Protein AF-A0A918YX50-F1 (afdb_monomer)

InterPro domains:
  IPR045590 Protein of unknown function DUF6463 [PF20064] (5-116)

Secondary structure (DSSP, 8-state):
-----TTHHHHHHHHHHHHHHHHHHHHHHHHHHHHHT-TTTT-S-HHHHHHHHHHHHHHHHHHHHHHHHHHHHHHTPPPPHHHHHHHHHHHHHHHHH-SSSGGGGGHHHHHHHHSPP--SHHHHTTS--

pLDDT: mean 83.61, std 14.03, range [41.97, 96.0]

Solvent-accessible surface area (backbone atoms only — not comparable to full-atom values): 7142 Å² total; per-residue (Å²): 130,86,84,78,63,80,44,49,17,55,46,34,31,51,53,14,53,52,48,31,50,50,38,49,69,77,30,43,67,58,53,50,50,42,56,76,60,31,59,91,76,60,50,78,60,62,72,69,40,46,50,45,50,48,43,46,52,52,19,52,50,36,30,53,51,10,51,52,43,36,51,40,46,70,71,69,51,82,80,59,49,66,57,14,51,50,41,38,51,51,22,52,51,38,34,74,78,39,68,91,54,74,36,69,73,38,42,64,49,13,54,60,45,62,50,74,78,85,66,70,68,72,54,67,74,65,73,78,116

Radius of gyration: 19.51 Å; Cα contacts (8 Å, |Δi|>4): 115; chains: 1; bounding box: 48×32×58 Å

Structure (mmCIF, N/CA/C/O backbone):
data_AF-A0A918YX50-F1
#
_entry.id   AF-A0A918YX50-F1
#
loop_
_atom_site.group_PDB
_atom_site.id
_atom_site.type_symbol
_atom_site.label_atom_id
_atom_site.label_alt_id
_atom_site.label_comp_id
_atom_site.label_asym_id
_atom_site.label_entity_id
_atom_site.label_seq_id
_atom_site.pdbx_PDB_ins_code
_atom_site.Cartn_x
_atom_site.Cartn_y
_atom_site.Cartn_z
_atom_site.occupancy
_atom_site.B_iso_or_equiv
_atom_site.auth_seq_id
_atom_site.auth_comp_id
_atom_site.auth_asym_id
_atom_site.auth_atom_id
_atom_site.pdbx_PDB_model_num
ATOM 1 N N . MET A 1 1 ? -27.567 0.622 15.582 1.00 41.97 1 MET A N 1
ATOM 2 C CA . MET A 1 1 ? -26.240 -0.034 15.652 1.00 41.97 1 MET A CA 1
ATOM 3 C C . MET A 1 1 ? -25.222 0.948 15.105 1.00 41.97 1 MET A C 1
ATOM 5 O O . MET A 1 1 ? -25.527 1.622 14.136 1.00 41.97 1 MET A O 1
ATOM 9 N N . ARG A 1 2 ? -24.092 1.164 15.780 1.00 43.16 2 ARG A N 1
ATOM 10 C CA . ARG A 1 2 ? -23.114 2.175 15.355 1.00 43.16 2 ARG A CA 1
ATOM 11 C C . ARG A 1 2 ? -22.426 1.643 14.096 1.00 43.16 2 ARG A C 1
ATOM 13 O O . ARG A 1 2 ? -21.629 0.718 14.215 1.00 43.16 2 ARG A O 1
ATOM 20 N N . ASP A 1 3 ? -22.737 2.206 12.931 1.00 46.41 3 ASP A N 1
ATOM 21 C CA . ASP A 1 3 ? -22.029 1.978 11.664 1.00 46.41 3 ASP A CA 1
ATOM 22 C C . ASP A 1 3 ? -20.594 2.513 11.757 1.00 46.41 3 ASP A C 1
ATOM 24 O O . ASP A 1 3 ? -20.199 3.480 11.102 1.00 46.41 3 ASP A O 1
ATOM 28 N N . MET A 1 4 ? -19.781 1.924 12.632 1.00 52.31 4 MET A N 1
ATOM 29 C CA . MET A 1 4 ? -18.369 2.250 12.715 1.00 52.31 4 MET A CA 1
ATOM 30 C C . MET A 1 4 ? -17.656 1.609 11.530 1.00 52.31 4 MET A C 1
ATOM 32 O O . MET A 1 4 ? -17.060 0.546 11.620 1.00 52.31 4 MET A O 1
ATOM 36 N N . LYS A 1 5 ? -17.727 2.334 10.415 1.00 61.88 5 LYS A N 1
ATOM 37 C CA . LYS A 1 5 ? -16.629 2.528 9.476 1.00 61.88 5 LYS A CA 1
ATOM 38 C C . LYS A 1 5 ? -16.056 1.254 8.854 1.00 61.88 5 LYS A C 1
ATOM 40 O O . LYS A 1 5 ? -14.856 1.061 8.899 1.00 61.88 5 LYS A O 1
ATOM 45 N N . ARG A 1 6 ? -16.881 0.461 8.161 1.00 73.38 6 ARG A N 1
ATOM 46 C CA . ARG A 1 6 ? -16.418 -0.540 7.170 1.00 73.38 6 ARG A CA 1
ATOM 47 C C . ARG A 1 6 ? -15.928 0.139 5.884 1.00 73.38 6 ARG A C 1
ATOM 49 O O . ARG A 1 6 ? -16.402 -0.170 4.789 1.00 73.38 6 ARG A O 1
ATOM 56 N N . TRP A 1 7 ? -15.100 1.166 6.018 1.00 88.50 7 TRP A N 1
ATOM 57 C CA . TRP A 1 7 ? -14.654 1.978 4.886 1.00 88.50 7 TRP A CA 1
ATOM 58 C C . TRP A 1 7 ? -13.141 2.032 4.781 1.00 88.50 7 TRP A C 1
ATOM 60 O O . TRP A 1 7 ? -12.663 2.227 3.672 1.00 88.50 7 TRP A O 1
ATOM 70 N N . ILE A 1 8 ? -12.388 1.819 5.867 1.00 89.81 8 ILE A N 1
ATOM 71 C CA . ILE A 1 8 ? -10.924 1.917 5.837 1.00 89.81 8 ILE A CA 1
ATOM 72 C C . ILE A 1 8 ? -10.382 0.772 4.985 1.00 89.81 8 ILE A C 1
ATOM 74 O O . ILE A 1 8 ? -9.608 1.009 4.060 1.00 89.81 8 ILE A O 1
ATOM 78 N N . GLY A 1 9 ? -10.862 -0.452 5.218 1.00 90.50 9 GLY A N 1
ATOM 79 C CA . GLY A 1 9 ? -10.469 -1.603 4.408 1.00 90.50 9 GLY A CA 1
ATOM 80 C C . GLY A 1 9 ? -10.930 -1.477 2.953 1.00 90.50 9 GLY A C 1
ATOM 81 O O . GLY A 1 9 ? -10.131 -1.658 2.038 1.00 90.50 9 GLY A O 1
ATOM 82 N N . ARG A 1 10 ? -12.186 -1.063 2.716 1.00 93.44 10 ARG A N 1
ATOM 83 C CA . ARG A 1 10 ? -12.715 -0.860 1.349 1.00 93.44 10 ARG A CA 1
ATOM 84 C C . ARG A 1 10 ? -11.957 0.230 0.589 1.00 93.44 10 ARG A C 1
ATOM 86 O O . ARG A 1 10 ? -11.720 0.075 -0.603 1.00 93.44 10 ARG A O 1
ATOM 93 N N . TRP A 1 11 ? -11.563 1.301 1.274 1.00 94.44 11 TRP A N 1
ATOM 94 C CA . TRP A 1 11 ? -10.749 2.377 0.715 1.00 94.44 11 TRP A CA 1
ATOM 95 C C . TRP A 1 11 ? -9.362 1.876 0.326 1.00 94.44 11 TRP A C 1
ATOM 97 O O . TRP A 1 11 ? -8.936 2.097 -0.801 1.00 94.44 11 TRP A O 1
ATOM 107 N N . LEU A 1 12 ? -8.683 1.150 1.219 1.00 93.56 12 LEU A N 1
ATOM 108 C CA . LEU A 1 12 ? -7.372 0.565 0.926 1.00 93.56 12 LEU A CA 1
ATOM 109 C C . LEU A 1 12 ? -7.434 -0.401 -0.263 1.00 93.56 12 LEU A C 1
ATOM 111 O O . LEU A 1 12 ? -6.575 -0.336 -1.137 1.00 93.56 12 LEU A O 1
ATOM 115 N N . VAL A 1 13 ? -8.477 -1.233 -0.347 1.00 96.00 13 VAL A N 1
ATOM 116 C CA . VAL A 1 13 ? -8.708 -2.109 -1.507 1.00 96.00 13 VAL A CA 1
ATOM 117 C C . VAL A 1 13 ? -8.913 -1.292 -2.784 1.00 96.00 13 VAL A C 1
ATOM 119 O O . VAL A 1 13 ? -8.287 -1.592 -3.796 1.00 96.00 13 VAL A O 1
ATOM 122 N N . ALA A 1 14 ? -9.744 -0.247 -2.754 1.00 95.44 14 ALA A N 1
ATOM 123 C CA . ALA A 1 14 ? -9.984 0.600 -3.923 1.00 95.44 14 ALA A CA 1
ATOM 124 C C . ALA A 1 14 ? -8.700 1.298 -4.404 1.00 95.44 14 ALA A C 1
ATOM 126 O O . ALA A 1 14 ? -8.403 1.286 -5.598 1.00 95.44 14 ALA A O 1
ATOM 127 N N . VAL A 1 15 ? -7.911 1.847 -3.475 1.00 94.12 15 VAL A N 1
ATOM 128 C CA . VAL A 1 15 ? -6.606 2.457 -3.768 1.00 94.12 15 VAL A CA 1
ATOM 129 C C . VAL A 1 15 ? -5.648 1.428 -4.360 1.00 94.12 15 VAL A C 1
ATOM 131 O O . VAL A 1 15 ? -4.987 1.731 -5.347 1.00 94.12 15 VAL A O 1
ATOM 134 N N . ALA A 1 16 ? -5.594 0.214 -3.807 1.00 94.31 16 ALA A N 1
ATOM 135 C CA . ALA A 1 16 ? -4.732 -0.848 -4.312 1.00 94.31 16 ALA A CA 1
ATOM 136 C C . ALA A 1 16 ? -5.110 -1.265 -5.740 1.00 94.31 16 ALA A C 1
ATOM 138 O O . ALA A 1 16 ? -4.246 -1.312 -6.610 1.00 94.31 16 ALA A O 1
ATOM 139 N N . VAL A 1 17 ? -6.401 -1.485 -6.007 1.00 95.44 17 VAL A N 1
ATOM 140 C CA . VAL A 1 17 ? -6.899 -1.834 -7.348 1.00 95.44 17 VAL A CA 1
ATOM 141 C C . VAL A 1 17 ? -6.585 -0.727 -8.352 1.00 95.44 17 VAL A C 1
ATOM 143 O O . VAL A 1 17 ? -6.080 -1.014 -9.435 1.00 95.44 17 VAL A O 1
ATOM 146 N N . LEU A 1 18 ? -6.833 0.536 -7.993 1.00 94.12 18 LEU A N 1
ATOM 147 C CA . LEU A 1 18 ? -6.537 1.672 -8.863 1.00 94.12 18 LEU A CA 1
ATOM 148 C C . LEU A 1 18 ? -5.029 1.818 -9.108 1.00 94.12 18 LEU A C 1
ATOM 150 O O . LEU A 1 18 ? -4.613 1.988 -10.250 1.00 94.12 18 LEU A O 1
ATOM 154 N N . HIS A 1 19 ? -4.204 1.697 -8.067 1.00 91.81 19 HIS A N 1
ATOM 155 C CA . HIS A 1 19 ? -2.747 1.771 -8.177 1.00 91.81 19 HIS A CA 1
ATOM 156 C C . HIS A 1 19 ? -2.186 0.661 -9.073 1.00 91.81 19 HIS A C 1
ATOM 158 O O . HIS A 1 19 ? -1.399 0.940 -9.976 1.00 91.81 19 HIS A O 1
ATOM 164 N N . THR A 1 20 ? -2.629 -0.584 -8.876 1.00 92.94 20 THR A N 1
ATOM 165 C CA . THR A 1 20 ? -2.242 -1.713 -9.729 1.00 92.94 20 THR A CA 1
ATOM 166 C C . THR A 1 20 ? -2.747 -1.529 -11.158 1.00 92.94 20 THR A C 1
ATOM 168 O O . THR A 1 20 ? -2.000 -1.785 -12.096 1.00 92.94 20 THR A O 1
ATOM 171 N N . GLY A 1 21 ? -3.969 -1.030 -11.356 1.00 93.75 21 GLY A N 1
ATOM 172 C CA . GLY A 1 21 ? -4.493 -0.717 -12.689 1.00 93.75 21 GLY A CA 1
ATOM 173 C C . GLY A 1 21 ? -3.639 0.319 -13.426 1.00 93.75 21 GLY A C 1
ATOM 174 O O . GLY A 1 21 ? -3.272 0.108 -14.581 1.00 93.75 21 GLY A O 1
ATOM 175 N N . VAL A 1 22 ? -3.246 1.397 -12.739 1.00 91.19 22 VAL A N 1
ATOM 176 C CA . VAL A 1 22 ? -2.319 2.410 -13.273 1.00 91.19 22 VAL A CA 1
ATOM 177 C C . VAL A 1 22 ? -0.954 1.795 -13.587 1.00 91.19 22 VAL A C 1
ATOM 179 O O . VAL A 1 22 ? -0.398 2.070 -14.647 1.00 91.19 22 VAL A O 1
ATOM 182 N N . ALA A 1 23 ? -0.432 0.923 -12.720 1.00 91.25 23 ALA A N 1
ATOM 183 C CA . ALA A 1 23 ? 0.825 0.224 -12.966 1.00 91.25 23 ALA A CA 1
ATOM 184 C C . ALA A 1 23 ? 0.769 -0.614 -14.252 1.00 91.25 23 ALA A C 1
ATOM 186 O O . ALA A 1 23 ? 1.661 -0.512 -15.091 1.00 91.25 23 ALA A O 1
ATOM 187 N N . LEU A 1 24 ? -0.302 -1.389 -14.447 1.00 92.75 24 LEU A N 1
ATOM 188 C CA . LEU A 1 24 ? -0.506 -2.200 -15.651 1.00 92.75 24 LEU A CA 1
ATOM 189 C C . LEU A 1 24 ? -0.632 -1.345 -16.918 1.00 92.75 24 LEU A C 1
ATOM 191 O O . LEU A 1 24 ? -0.112 -1.735 -17.962 1.00 92.75 24 LEU A O 1
ATOM 195 N N . ALA A 1 25 ? -1.275 -0.179 -16.832 1.00 94.00 25 ALA A N 1
ATOM 196 C CA . ALA A 1 25 ? -1.399 0.739 -17.961 1.00 94.00 25 ALA A CA 1
ATOM 197 C C . ALA A 1 25 ? -0.058 1.402 -18.330 1.00 94.00 25 ALA A C 1
ATOM 199 O O . ALA A 1 25 ? 0.284 1.472 -19.508 1.00 94.00 25 ALA A O 1
ATOM 200 N N . LEU A 1 26 ? 0.715 1.858 -17.337 1.00 91.38 26 LEU A N 1
ATOM 201 C CA . LEU A 1 26 ? 1.981 2.570 -17.558 1.00 91.38 26 LEU A CA 1
ATOM 202 C C . LEU A 1 26 ? 3.145 1.635 -17.903 1.00 91.38 26 LEU A C 1
ATOM 204 O O . LEU A 1 26 ? 3.967 1.956 -18.758 1.00 91.38 26 LEU A O 1
ATOM 208 N N . PHE A 1 27 ? 3.218 0.475 -17.251 1.00 91.81 27 PHE A N 1
ATOM 209 C CA . PHE A 1 27 ? 4.327 -0.474 -17.377 1.00 91.81 27 PHE A CA 1
ATOM 210 C C . PHE A 1 27 ? 3.947 -1.736 -18.157 1.00 91.81 27 PHE A C 1
ATOM 212 O O . PHE A 1 27 ? 4.706 -2.699 -18.163 1.00 91.81 27 PHE A O 1
ATO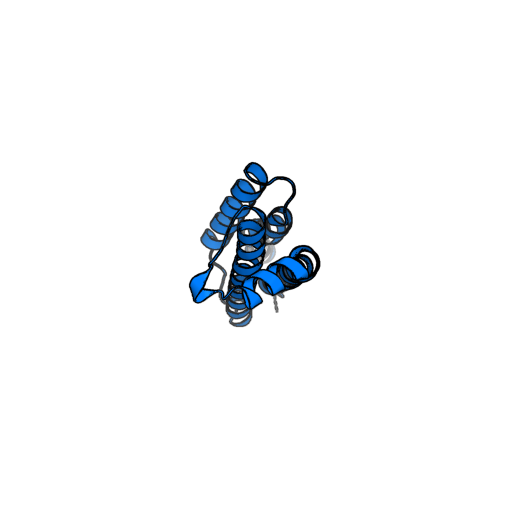M 219 N N . GLY A 1 28 ? 2.803 -1.757 -18.846 1.00 90.69 28 GLY A N 1
ATOM 220 C CA . GLY A 1 28 ? 2.317 -2.936 -19.570 1.00 90.69 28 GLY A CA 1
ATOM 221 C C . GLY A 1 28 ? 3.337 -3.528 -20.547 1.00 90.69 28 GLY A C 1
ATOM 222 O O . GLY A 1 28 ? 3.526 -4.744 -20.577 1.00 90.69 28 GLY A O 1
ATOM 223 N N . ASN A 1 29 ? 4.049 -2.681 -21.299 1.00 90.88 29 ASN A N 1
ATOM 224 C CA . ASN A 1 29 ? 5.120 -3.140 -22.186 1.00 90.88 29 ASN A CA 1
ATOM 225 C C . ASN A 1 29 ? 6.311 -3.704 -21.395 1.00 90.88 29 ASN A C 1
ATOM 227 O O . ASN A 1 29 ? 6.801 -4.781 -21.713 1.00 90.88 29 ASN A O 1
ATOM 231 N N . THR A 1 30 ? 6.711 -3.023 -20.321 1.00 90.50 30 THR A N 1
ATOM 232 C CA . THR A 1 30 ? 7.779 -3.450 -19.406 1.00 90.50 30 THR A CA 1
ATOM 233 C C . THR A 1 30 ? 7.476 -4.802 -18.755 1.00 90.50 30 THR A C 1
ATOM 235 O O . THR A 1 30 ? 8.353 -5.648 -18.637 1.00 90.50 30 THR A O 1
ATOM 238 N N . TYR A 1 31 ? 6.227 -5.069 -18.369 1.00 90.25 31 TYR A N 1
ATOM 239 C CA . TYR A 1 31 ? 5.845 -6.381 -17.844 1.00 90.25 31 TYR A CA 1
ATOM 240 C C . TYR A 1 31 ? 5.925 -7.477 -18.909 1.00 90.25 31 TYR A C 1
ATOM 242 O O . TYR A 1 31 ? 6.343 -8.591 -18.602 1.00 90.25 31 TYR A O 1
ATOM 250 N N . ARG A 1 32 ? 5.566 -7.171 -20.165 1.00 88.94 32 ARG A N 1
ATOM 251 C CA . ARG A 1 32 ? 5.704 -8.120 -21.281 1.00 88.94 32 ARG A CA 1
ATOM 252 C C . ARG A 1 32 ? 7.164 -8.454 -21.558 1.00 88.94 32 ARG A C 1
ATOM 254 O O . ARG A 1 32 ? 7.459 -9.631 -21.728 1.00 88.94 32 ARG A O 1
ATOM 261 N N . THR A 1 33 ? 8.055 -7.461 -21.550 1.00 88.38 33 THR A N 1
ATOM 262 C CA . THR A 1 33 ? 9.497 -7.693 -21.736 1.00 88.38 33 THR A CA 1
ATOM 263 C C . THR A 1 33 ? 10.078 -8.505 -20.582 1.00 88.38 33 THR A C 1
ATOM 265 O O . THR A 1 33 ? 10.767 -9.490 -20.810 1.00 88.38 33 THR A O 1
ATOM 268 N N . MET A 1 34 ? 9.714 -8.194 -19.333 1.00 86.88 34 MET A N 1
ATOM 269 C CA . MET A 1 34 ? 10.126 -9.005 -18.174 1.00 86.88 34 MET A CA 1
ATOM 270 C C . MET A 1 34 ? 9.642 -10.456 -18.263 1.00 86.88 34 MET A C 1
ATOM 272 O O . MET A 1 34 ? 10.334 -11.370 -17.814 1.00 86.88 34 MET A O 1
ATOM 276 N N . TRP A 1 35 ? 8.448 -10.674 -18.818 1.00 86.12 35 TRP A N 1
ATOM 277 C CA . TRP A 1 35 ? 7.904 -12.011 -19.028 1.00 86.12 35 TRP A CA 1
ATOM 278 C C . TRP A 1 35 ? 8.642 -12.762 -20.142 1.00 86.12 35 TRP A C 1
ATOM 280 O O . TRP A 1 35 ? 9.024 -13.913 -19.934 1.00 86.12 35 TRP A O 1
ATOM 290 N N . SER A 1 36 ? 8.878 -12.122 -21.296 1.00 85.62 36 SER A N 1
ATOM 291 C CA . SER A 1 36 ? 9.583 -12.733 -22.434 1.00 85.62 36 SER A CA 1
ATOM 292 C C . SER A 1 36 ? 11.044 -13.040 -22.132 1.00 85.62 36 SER A C 1
ATOM 294 O O . SER A 1 36 ? 11.550 -14.073 -22.563 1.00 85.62 36 SER A O 1
ATOM 296 N N . ASP A 1 37 ? 11.701 -12.178 -21.358 1.00 82.88 37 ASP A N 1
ATOM 297 C CA . ASP A 1 37 ? 13.116 -12.313 -21.001 1.00 82.88 37 ASP A CA 1
ATOM 298 C C . ASP A 1 37 ? 13.337 -13.354 -19.887 1.00 82.88 37 ASP A C 1
ATOM 300 O O . ASP A 1 37 ? 14.472 -13.704 -19.558 1.00 82.88 37 ASP A O 1
ATOM 304 N N . GLY A 1 38 ? 12.249 -13.874 -19.311 1.00 75.94 38 GLY A N 1
ATOM 305 C CA . GLY A 1 38 ? 12.262 -14.873 -18.255 1.00 75.94 38 GLY A CA 1
ATOM 306 C C . GLY A 1 38 ? 12.544 -14.260 -16.885 1.00 75.94 38 GLY A C 1
ATOM 307 O O . GLY A 1 38 ? 13.679 -13.932 -16.537 1.00 75.94 38 GLY A O 1
ATOM 308 N N . ILE A 1 39 ? 11.510 -14.208 -16.044 1.00 70.25 39 ILE A N 1
ATOM 309 C CA . ILE A 1 39 ? 11.574 -13.620 -14.695 1.00 70.25 39 ILE A CA 1
ATOM 310 C C . ILE A 1 39 ? 12.633 -14.320 -13.819 1.00 70.25 39 ILE A C 1
ATOM 312 O O . ILE A 1 39 ? 13.297 -13.678 -13.010 1.00 70.25 39 ILE A O 1
ATOM 316 N N . TRP A 1 40 ? 12.824 -15.628 -14.020 1.00 64.25 40 TRP A N 1
ATOM 317 C CA . TRP A 1 40 ? 13.760 -16.465 -13.262 1.00 64.25 40 TRP A CA 1
ATOM 318 C C . TRP A 1 40 ? 15.218 -16.375 -13.737 1.00 64.25 40 TRP A C 1
ATOM 320 O O . TRP A 1 40 ? 16.116 -16.735 -12.983 1.00 64.25 40 TRP A O 1
ATOM 330 N N . GLY A 1 41 ? 15.460 -15.912 -14.970 1.00 61.47 41 GLY A N 1
ATOM 331 C CA . GLY A 1 41 ? 16.798 -15.858 -15.574 1.00 61.47 41 GLY A CA 1
ATOM 332 C C . GLY A 1 41 ? 17.343 -14.438 -15.715 1.00 61.47 41 GLY A C 1
ATOM 333 O O . GLY A 1 41 ? 18.482 -14.162 -15.339 1.00 61.47 41 GLY A O 1
ATOM 334 N N . ALA A 1 42 ? 16.533 -13.514 -16.240 1.00 64.12 42 ALA A N 1
ATOM 335 C CA . ALA A 1 42 ? 16.941 -12.128 -16.433 1.00 64.12 42 ALA A CA 1
ATOM 336 C C . ALA A 1 42 ? 16.722 -11.266 -15.180 1.00 64.12 42 ALA A C 1
ATOM 338 O O . ALA A 1 42 ? 17.542 -10.393 -14.885 1.00 64.12 42 ALA A O 1
ATOM 339 N N . GLY A 1 43 ? 15.663 -11.537 -14.413 1.00 68.88 43 GLY A N 1
ATOM 340 C CA . GLY A 1 43 ? 15.310 -10.765 -13.223 1.00 68.88 43 GLY A CA 1
ATOM 341 C C . GLY A 1 43 ? 14.954 -9.300 -13.519 1.00 68.88 43 GLY A C 1
ATOM 342 O O . GLY A 1 43 ? 14.686 -8.903 -14.652 1.00 68.88 43 GLY A O 1
ATOM 343 N N . VAL A 1 44 ? 14.936 -8.473 -12.472 1.00 78.88 44 VAL A N 1
ATOM 344 C CA . VAL A 1 44 ? 14.634 -7.036 -12.555 1.00 78.88 44 VAL A CA 1
ATOM 345 C C . VAL A 1 44 ? 15.891 -6.272 -12.986 1.00 78.88 44 VAL A C 1
ATOM 347 O O . VAL A 1 44 ? 16.842 -6.169 -12.214 1.00 78.88 44 VAL A O 1
ATOM 350 N N . ARG A 1 45 ? 15.914 -5.731 -14.213 1.00 81.38 45 ARG A N 1
ATOM 351 C CA . ARG A 1 45 ? 17.101 -5.054 -14.777 1.00 81.38 45 ARG A CA 1
ATOM 352 C C . ARG A 1 45 ? 16.875 -3.571 -15.063 1.00 81.38 45 ARG A C 1
ATOM 354 O O . ARG A 1 45 ? 16.063 -3.216 -15.909 1.00 81.38 45 ARG A O 1
ATOM 361 N N . GLY A 1 46 ? 17.657 -2.700 -14.438 1.00 84.62 46 GLY A N 1
ATOM 362 C CA . GLY A 1 46 ? 17.590 -1.260 -14.692 1.00 84.62 46 GLY A CA 1
ATOM 363 C C . GLY A 1 46 ? 16.354 -0.580 -14.092 1.00 84.62 46 GLY A C 1
ATOM 364 O O . GLY A 1 46 ? 15.445 -1.216 -13.559 1.00 84.62 46 GLY A O 1
ATOM 365 N N . ALA A 1 47 ? 16.336 0.751 -14.167 1.00 84.94 47 ALA A N 1
ATOM 366 C CA . ALA A 1 47 ? 15.379 1.573 -13.426 1.00 84.94 47 ALA A CA 1
ATOM 367 C C . ALA A 1 47 ? 13.911 1.317 -13.817 1.00 84.94 47 ALA A C 1
ATOM 369 O O . ALA A 1 47 ? 13.042 1.302 -12.947 1.00 84.94 47 ALA A O 1
ATOM 370 N N . GLY A 1 48 ? 13.634 1.065 -15.102 1.00 86.69 48 GLY A N 1
ATOM 371 C CA . GLY A 1 48 ? 12.277 0.808 -15.596 1.00 86.69 48 GLY A CA 1
ATOM 372 C C . GLY A 1 48 ? 11.668 -0.486 -15.051 1.00 86.69 48 GLY A C 1
ATOM 373 O O . GLY A 1 48 ? 10.539 -0.469 -14.564 1.00 86.69 48 GLY A O 1
ATOM 374 N N . HIS A 1 49 ? 12.424 -1.592 -15.062 1.00 88.75 49 HIS A N 1
ATOM 375 C CA . HIS A 1 49 ? 11.974 -2.855 -14.469 1.00 88.75 49 HIS A CA 1
ATOM 376 C C . HIS A 1 49 ? 11.806 -2.7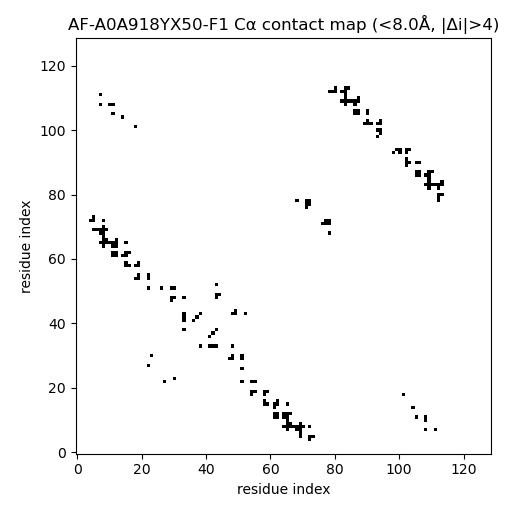31 -12.951 1.00 88.75 49 HIS A C 1
ATOM 378 O O . HIS A 1 49 ? 10.821 -3.226 -12.408 1.00 88.75 49 HIS A O 1
ATOM 384 N N . SER A 1 50 ? 12.727 -2.042 -12.265 1.00 87.88 50 SER A N 1
ATOM 385 C CA . SER A 1 50 ? 12.640 -1.832 -10.814 1.00 87.88 50 SER A CA 1
ATOM 386 C C . SER A 1 50 ? 11.401 -1.034 -10.421 1.00 87.88 50 SER A C 1
ATOM 388 O O . SER A 1 50 ? 10.705 -1.414 -9.480 1.00 87.88 50 SER A O 1
ATOM 390 N N . ALA A 1 51 ? 11.078 0.026 -11.166 1.00 88.50 51 ALA A N 1
ATOM 391 C CA . ALA A 1 51 ? 9.857 0.795 -10.951 1.00 88.50 51 ALA A CA 1
ATOM 392 C C . ALA A 1 51 ? 8.604 -0.059 -11.201 1.00 88.50 51 ALA A C 1
ATOM 394 O O . ALA A 1 51 ? 7.716 -0.105 -10.352 1.00 88.50 51 ALA A O 1
ATOM 395 N N . ALA A 1 52 ? 8.557 -0.792 -12.316 1.00 90.31 52 ALA A N 1
ATOM 396 C CA . ALA A 1 52 ? 7.433 -1.663 -12.649 1.00 90.31 52 ALA A CA 1
ATOM 397 C C . ALA A 1 52 ? 7.201 -2.747 -11.577 1.00 90.31 52 ALA A C 1
ATOM 399 O O . ALA A 1 52 ? 6.064 -2.962 -11.145 1.00 90.31 52 ALA A O 1
ATOM 400 N N . ALA A 1 53 ? 8.271 -3.396 -11.109 1.00 89.12 53 ALA A N 1
ATOM 401 C CA . ALA A 1 53 ? 8.214 -4.391 -10.041 1.00 89.12 53 ALA A CA 1
ATOM 402 C C . ALA A 1 53 ? 7.737 -3.777 -8.719 1.00 89.12 53 ALA A C 1
ATOM 404 O O . ALA A 1 53 ? 6.847 -4.330 -8.074 1.00 89.12 53 ALA A O 1
ATOM 405 N N . TRP A 1 54 ? 8.279 -2.615 -8.342 1.00 88.19 54 TRP A N 1
ATOM 406 C CA . TRP A 1 54 ? 7.877 -1.898 -7.133 1.00 88.19 54 TRP A CA 1
ATOM 407 C C . TRP A 1 54 ? 6.388 -1.545 -7.140 1.00 88.19 54 TRP A C 1
ATOM 409 O O . TRP A 1 54 ? 5.686 -1.867 -6.185 1.00 88.19 54 TRP A O 1
ATOM 419 N N . PHE A 1 55 ? 5.888 -0.951 -8.229 1.00 90.50 55 PHE A N 1
ATOM 420 C CA . PHE A 1 55 ? 4.472 -0.598 -8.375 1.00 90.50 55 PHE A CA 1
ATOM 421 C C . PHE A 1 55 ? 3.555 -1.824 -8.244 1.00 90.50 55 PHE A C 1
ATOM 423 O O . PHE A 1 55 ? 2.524 -1.771 -7.571 1.00 90.50 55 PHE A O 1
ATOM 430 N N . LEU A 1 56 ? 3.938 -2.953 -8.847 1.00 91.38 56 LEU A N 1
ATOM 431 C CA . LEU A 1 56 ? 3.137 -4.174 -8.790 1.00 91.38 56 LEU A CA 1
ATOM 432 C C . LEU A 1 56 ? 3.134 -4.790 -7.383 1.00 91.38 56 LEU A C 1
ATOM 434 O O . LEU A 1 56 ? 2.068 -5.073 -6.836 1.00 91.38 56 LEU A O 1
ATOM 438 N N . LEU A 1 57 ? 4.316 -4.966 -6.784 1.00 91.50 57 LEU A N 1
ATOM 439 C CA . LEU A 1 57 ? 4.472 -5.551 -5.449 1.00 91.50 57 LEU A CA 1
ATOM 440 C C . LEU A 1 57 ? 3.804 -4.690 -4.378 1.00 91.50 57 LEU A C 1
ATOM 442 O O . LEU A 1 57 ? 3.099 -5.217 -3.518 1.00 91.50 57 LEU A O 1
ATOM 446 N N . PHE A 1 58 ? 3.974 -3.369 -4.456 1.00 90.75 58 PHE A N 1
ATOM 447 C CA . PHE A 1 58 ? 3.316 -2.440 -3.548 1.00 90.75 58 PHE A CA 1
ATOM 448 C C . PHE A 1 58 ? 1.793 -2.503 -3.692 1.00 90.75 58 PHE A C 1
ATOM 450 O O . PHE A 1 58 ? 1.090 -2.557 -2.685 1.00 90.75 58 PHE A O 1
ATOM 457 N N . GLY A 1 59 ? 1.273 -2.573 -4.922 1.00 91.94 59 GLY A N 1
ATOM 458 C CA . GLY A 1 59 ? -0.157 -2.757 -5.174 1.00 91.94 59 GLY A CA 1
ATOM 459 C C . GLY A 1 59 ? -0.717 -4.046 -4.561 1.00 91.94 59 GLY A C 1
ATOM 460 O O . GLY A 1 59 ? -1.738 -4.009 -3.874 1.00 91.94 59 GLY A O 1
ATOM 461 N N . ILE A 1 60 ? -0.018 -5.175 -4.722 1.00 93.44 60 ILE A N 1
ATOM 462 C CA . ILE A 1 60 ? -0.404 -6.464 -4.117 1.00 93.44 60 ILE A CA 1
ATOM 463 C C . ILE A 1 60 ? -0.367 -6.384 -2.585 1.00 93.44 60 ILE A C 1
ATOM 465 O O . ILE A 1 60 ? -1.308 -6.823 -1.920 1.00 93.44 60 ILE A O 1
ATOM 469 N N . LEU A 1 61 ? 0.685 -5.791 -2.015 1.00 92.56 61 LE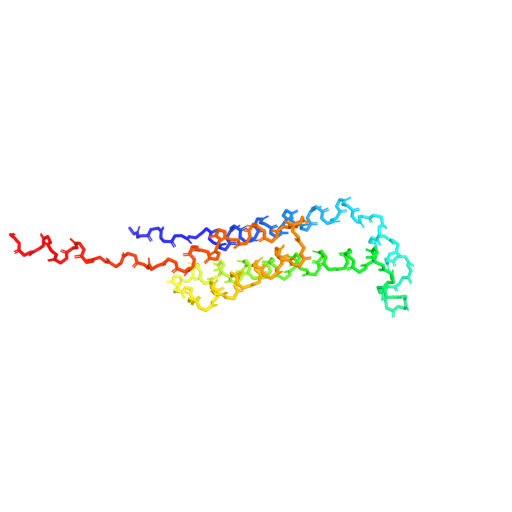U A N 1
ATOM 470 C CA . LEU A 1 61 ? 0.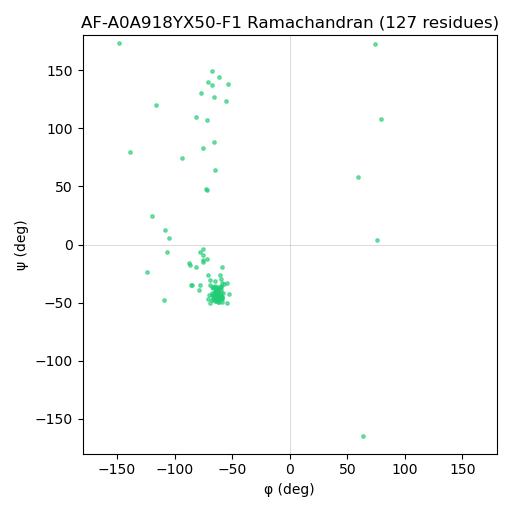813 -5.606 -0.570 1.00 92.56 61 LEU A CA 1
ATOM 471 C C . LEU A 1 61 ? -0.308 -4.716 -0.014 1.00 92.56 61 LEU A C 1
ATOM 473 O O . LEU A 1 61 ? -0.916 -5.050 1.004 1.00 92.56 61 LEU A O 1
ATOM 477 N N . ALA A 1 62 ? -0.623 -3.613 -0.696 1.00 91.50 62 ALA A N 1
ATOM 478 C CA . ALA A 1 62 ? -1.715 -2.716 -0.330 1.00 91.50 62 ALA A CA 1
ATOM 479 C C . ALA A 1 62 ? -3.079 -3.417 -0.418 1.00 91.50 62 ALA A C 1
ATOM 481 O O . ALA A 1 62 ? -3.924 -3.227 0.460 1.00 91.50 62 ALA A O 1
ATOM 482 N N . LEU A 1 63 ? -3.283 -4.270 -1.428 1.00 95.19 63 LEU A N 1
ATOM 483 C CA . LEU A 1 63 ? -4.497 -5.072 -1.567 1.00 95.19 63 LEU A CA 1
ATOM 484 C C . LEU A 1 63 ? -4.634 -6.060 -0.405 1.00 95.19 63 LEU A C 1
ATOM 486 O O . LEU A 1 63 ? -5.686 -6.112 0.231 1.00 95.19 63 LEU A O 1
ATOM 490 N N . ALA A 1 64 ? -3.567 -6.795 -0.083 1.00 94.75 64 ALA A N 1
ATOM 491 C CA . ALA A 1 64 ? -3.539 -7.724 1.043 1.00 94.75 64 ALA A CA 1
ATOM 492 C C . ALA A 1 64 ? -3.828 -7.011 2.374 1.00 94.75 64 ALA A C 1
ATOM 494 O O . ALA A 1 64 ? -4.668 -7.468 3.153 1.00 94.75 64 ALA A O 1
ATOM 495 N N . ALA A 1 65 ? -3.208 -5.849 2.604 1.00 92.25 65 ALA A N 1
ATOM 496 C CA . ALA A 1 65 ? -3.478 -5.020 3.775 1.00 92.25 65 ALA A CA 1
ATOM 497 C C . ALA A 1 65 ? -4.943 -4.552 3.818 1.00 92.25 65 ALA A C 1
ATOM 499 O O . ALA A 1 65 ? -5.593 -4.661 4.857 1.00 92.25 65 ALA A O 1
ATOM 500 N N . GLY A 1 66 ? -5.495 -4.088 2.693 1.00 94.19 66 GLY A N 1
ATOM 501 C CA . GLY A 1 66 ? -6.897 -3.683 2.592 1.00 94.19 66 GLY A CA 1
ATOM 502 C C . GLY A 1 66 ? -7.869 -4.824 2.897 1.00 94.19 66 GLY A C 1
ATOM 503 O O . GLY A 1 66 ? -8.818 -4.636 3.660 1.00 94.19 66 GLY A O 1
ATOM 504 N N . LEU A 1 67 ? -7.602 -6.026 2.378 1.00 94.88 67 LEU A N 1
ATOM 505 C CA . LEU A 1 67 ? -8.398 -7.226 2.651 1.00 94.88 67 LEU A CA 1
ATOM 506 C C . LEU A 1 67 ? -8.323 -7.645 4.123 1.00 94.88 67 LEU A C 1
ATOM 508 O O . LEU A 1 67 ? -9.360 -7.959 4.715 1.00 94.88 67 LEU A O 1
ATOM 512 N N . ALA A 1 68 ? -7.131 -7.608 4.725 1.00 93.06 68 ALA A N 1
ATOM 513 C CA . ALA A 1 68 ? -6.936 -7.903 6.143 1.00 93.06 68 ALA A CA 1
ATOM 514 C C . ALA A 1 68 ? -7.694 -6.902 7.029 1.00 93.06 68 ALA A C 1
ATOM 516 O O . ALA A 1 68 ? -8.455 -7.304 7.910 1.00 93.06 68 ALA A O 1
ATOM 517 N N . VAL A 1 69 ? -7.573 -5.601 6.743 1.00 92.69 69 VAL A N 1
ATOM 518 C CA . VAL A 1 69 ? -8.321 -4.548 7.445 1.00 92.69 69 VAL A CA 1
ATOM 519 C C . VAL A 1 69 ? -9.824 -4.756 7.287 1.00 92.69 69 VAL A C 1
ATOM 521 O O . VAL A 1 69 ? -10.545 -4.735 8.280 1.00 92.69 69 VAL A O 1
ATOM 524 N N . SER A 1 70 ? -10.306 -5.036 6.074 1.00 92.94 70 SER A N 1
ATOM 525 C CA . SER A 1 70 ? -11.719 -5.348 5.842 1.00 92.94 70 SER A CA 1
ATOM 526 C C . SER A 1 70 ? -12.188 -6.579 6.614 1.00 92.94 70 SER A C 1
ATOM 528 O O . SER A 1 70 ? -13.320 -6.594 7.088 1.00 92.94 70 SER A O 1
ATOM 530 N N . ALA A 1 71 ? -11.360 -7.614 6.764 1.00 91.38 71 ALA A N 1
ATOM 531 C CA . ALA A 1 71 ? -11.710 -8.784 7.565 1.00 91.38 71 ALA A CA 1
ATOM 532 C C . ALA A 1 71 ? -11.875 -8.430 9.053 1.00 91.38 71 ALA A C 1
ATOM 534 O O . ALA A 1 71 ? -12.868 -8.835 9.659 1.00 91.38 71 ALA A O 1
ATOM 535 N N . VAL A 1 72 ? -10.973 -7.616 9.608 1.00 90.44 72 VAL A N 1
ATOM 536 C CA . VAL A 1 72 ? -11.058 -7.127 10.997 1.00 90.44 72 VAL A CA 1
ATOM 537 C C . VAL A 1 72 ? -12.267 -6.202 11.193 1.00 90.44 72 VAL A C 1
ATOM 539 O O . VAL A 1 72 ? -13.011 -6.350 12.157 1.00 90.44 72 VAL A O 1
ATOM 542 N N . GLU A 1 73 ? -12.538 -5.295 10.248 1.00 89.31 73 GLU A N 1
ATOM 543 C CA . GLU A 1 73 ? -13.751 -4.461 10.274 1.00 89.31 73 GLU A CA 1
ATOM 544 C C . GLU A 1 73 ? -15.026 -5.320 10.234 1.00 89.31 73 GLU A C 1
ATOM 546 O O . GLU A 1 73 ? -16.023 -4.997 10.885 1.00 89.31 73 GLU A O 1
ATOM 551 N N . ARG A 1 74 ? -15.014 -6.424 9.472 1.00 87.44 74 ARG A N 1
ATOM 552 C CA . ARG A 1 74 ? -16.161 -7.333 9.363 1.00 87.44 74 ARG A CA 1
ATOM 553 C C . ARG A 1 74 ? -16.427 -8.118 10.642 1.00 87.44 74 ARG A C 1
ATOM 555 O O . ARG A 1 74 ? -17.602 -8.340 10.929 1.00 87.44 74 ARG A O 1
ATOM 562 N N . SER A 1 75 ? -15.388 -8.492 11.390 1.00 88.12 75 SER A N 1
ATOM 563 C CA . SER A 1 75 ? -15.528 -9.197 12.671 1.00 88.12 75 SER A CA 1
ATOM 564 C C . SER A 1 75 ? -15.980 -8.288 13.821 1.00 88.12 75 SER A C 1
ATOM 566 O O . SER A 1 75 ? -16.300 -8.781 14.898 1.00 88.12 75 SER A O 1
ATOM 568 N N . GLY A 1 76 ? -16.027 -6.966 13.611 1.00 82.31 76 GLY A N 1
ATOM 569 C CA . GLY A 1 76 ? -16.374 -5.989 14.648 1.00 82.31 76 GLY A CA 1
ATOM 570 C C . GLY A 1 76 ? -15.246 -5.729 15.650 1.00 82.31 76 GLY A C 1
ATOM 571 O O . GLY A 1 76 ? -15.431 -4.957 16.594 1.00 82.31 76 GLY A O 1
ATOM 572 N N . ALA A 1 77 ? -14.075 -6.338 15.442 1.00 84.31 77 ALA A N 1
ATOM 57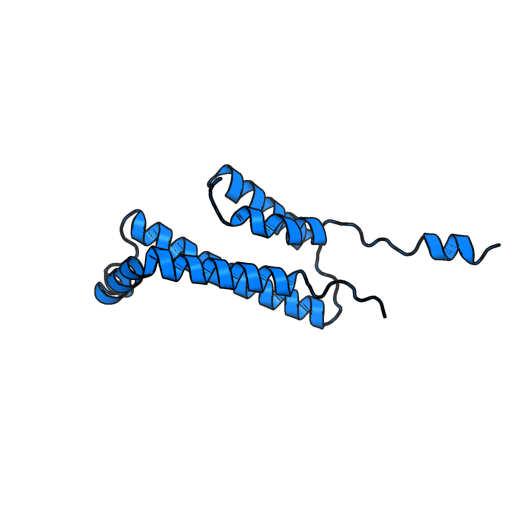3 C CA . ALA A 1 77 ? -12.887 -6.070 16.232 1.00 84.31 77 ALA A CA 1
ATOM 574 C C . ALA A 1 77 ? -12.368 -4.647 15.971 1.00 84.31 77 ALA A C 1
ATOM 576 O O . ALA A 1 77 ? -12.507 -4.083 14.882 1.00 84.31 77 ALA A O 1
ATOM 577 N N . ARG A 1 78 ? -11.751 -4.046 16.991 1.00 83.81 78 ARG A N 1
ATOM 578 C CA . ARG A 1 78 ? -11.116 -2.733 16.848 1.00 83.81 78 ARG A CA 1
ATOM 579 C C . ARG A 1 78 ? -9.778 -2.893 16.131 1.00 83.81 78 ARG A C 1
ATOM 581 O O . ARG A 1 78 ?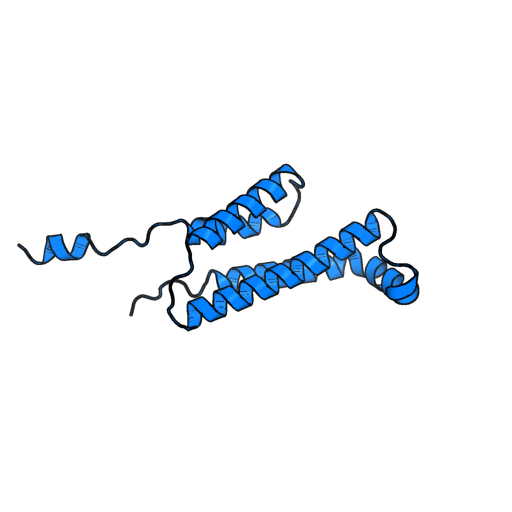 -8.950 -3.703 16.536 1.00 83.81 78 ARG A O 1
ATOM 588 N N . LEU A 1 79 ? -9.554 -2.082 15.100 1.00 88.12 79 LEU A N 1
ATOM 589 C CA . LEU A 1 79 ? -8.247 -1.984 14.454 1.00 88.12 79 LEU A CA 1
ATOM 590 C C . LEU A 1 79 ? -7.236 -1.352 15.425 1.00 88.12 79 LEU A C 1
ATOM 592 O O . LEU A 1 79 ? -7.571 -0.373 16.101 1.00 88.12 79 LEU A O 1
ATOM 596 N N . PRO A 1 80 ? -6.006 -1.882 15.509 1.00 88.56 80 PRO A N 1
ATOM 597 C CA . PRO A 1 80 ? -5.011 -1.366 16.432 1.00 88.56 80 PRO A CA 1
ATOM 598 C C . PRO A 1 80 ? -4.502 0.003 15.967 1.00 88.56 80 PRO A C 1
ATOM 600 O O . PRO A 1 80 ? -4.228 0.221 14.786 1.00 88.56 80 PRO A O 1
ATOM 603 N N . ARG A 1 81 ? -4.304 0.927 16.913 1.00 88.31 81 ARG A N 1
ATOM 604 C CA . ARG A 1 81 ? -3.754 2.264 16.625 1.00 88.31 81 ARG A CA 1
ATOM 605 C C . ARG A 1 81 ? -2.353 2.197 16.006 1.00 88.31 81 ARG A C 1
ATOM 607 O O . ARG A 1 81 ? -2.009 3.059 15.201 1.00 88.31 81 ARG A O 1
ATOM 614 N N . SER A 1 82 ? -1.570 1.167 16.340 1.00 91.19 82 SER A N 1
ATOM 615 C CA . SER A 1 82 ? -0.245 0.918 15.756 1.00 91.19 82 SER A CA 1
ATOM 616 C C . SER A 1 82 ? -0.291 0.778 14.234 1.00 91.19 82 SER A C 1
ATOM 618 O O . SER A 1 82 ? 0.609 1.274 13.565 1.00 91.19 82 SER A O 1
ATOM 620 N N . LEU A 1 83 ? -1.363 0.208 13.672 1.00 90.44 83 LEU A N 1
ATOM 621 C CA . LEU A 1 83 ? -1.555 0.144 12.223 1.00 90.44 83 LEU A CA 1
ATOM 622 C C . LEU A 1 83 ? -1.721 1.543 11.617 1.00 90.44 83 LEU A C 1
ATOM 624 O O . LEU A 1 83 ? -1.141 1.835 10.578 1.00 90.44 83 LEU A O 1
ATOM 628 N N . GLY A 1 84 ? -2.465 2.430 12.285 1.00 90.88 84 GLY A N 1
ATOM 629 C CA . GLY A 1 84 ? -2.600 3.827 11.866 1.00 90.88 84 GLY A CA 1
ATOM 630 C C . GLY A 1 84 ? -1.268 4.577 11.881 1.00 90.88 84 GLY A C 1
ATOM 631 O O . GLY A 1 84 ? -0.964 5.299 10.935 1.00 90.88 84 GLY A O 1
ATOM 632 N N . VAL A 1 85 ? -0.448 4.363 12.918 1.00 94.12 85 VAL A N 1
ATOM 633 C CA . VAL A 1 85 ? 0.906 4.941 13.013 1.00 94.12 85 VAL A CA 1
ATOM 634 C C . VAL A 1 85 ? 1.808 4.401 11.904 1.00 94.12 85 VAL A C 1
ATOM 636 O O . VAL A 1 85 ? 2.481 5.184 11.242 1.00 94.12 85 VAL A O 1
ATOM 639 N N . ALA A 1 86 ? 1.791 3.088 11.662 1.00 93.50 86 ALA A N 1
ATOM 640 C CA . ALA A 1 86 ? 2.597 2.457 10.621 1.00 93.50 86 ALA A CA 1
ATOM 641 C C . ALA A 1 86 ? 2.219 2.962 9.219 1.00 93.50 86 ALA A C 1
ATOM 643 O O . ALA A 1 86 ? 3.098 3.331 8.444 1.00 93.50 86 ALA A O 1
ATOM 644 N N . LEU A 1 87 ? 0.919 3.047 8.910 1.00 92.44 87 LEU A N 1
ATOM 645 C CA . LEU A 1 87 ? 0.436 3.584 7.634 1.00 92.44 87 LEU A CA 1
ATOM 646 C C . LEU A 1 87 ? 0.782 5.067 7.465 1.00 92.44 87 LEU A C 1
ATOM 648 O O . LEU A 1 87 ? 1.140 5.480 6.365 1.00 92.44 87 LEU A O 1
ATOM 652 N N . LEU A 1 88 ? 0.715 5.862 8.539 1.00 94.56 88 LEU A N 1
ATOM 653 C CA . LEU A 1 88 ? 1.121 7.266 8.497 1.00 94.56 88 LEU A CA 1
ATOM 654 C C . LEU A 1 88 ? 2.627 7.403 8.255 1.00 94.56 88 LEU A C 1
ATOM 656 O O . LEU A 1 88 ? 3.029 8.178 7.394 1.00 94.56 88 LEU A O 1
ATOM 660 N N . GLY A 1 89 ? 3.450 6.637 8.977 1.00 95.06 89 GLY A N 1
ATOM 661 C CA . GLY A 1 89 ? 4.902 6.630 8.800 1.00 95.06 89 GLY A CA 1
ATOM 662 C C . GLY A 1 89 ? 5.300 6.225 7.383 1.00 95.06 89 GLY A C 1
ATOM 663 O O . GLY A 1 89 ? 6.109 6.906 6.757 1.00 95.06 89 GLY A O 1
ATOM 664 N N . LEU A 1 90 ? 4.662 5.183 6.841 1.00 92.19 90 LEU A N 1
ATOM 665 C CA . LEU A 1 90 ? 4.856 4.749 5.459 1.00 92.19 90 LEU A CA 1
ATOM 666 C C . LEU A 1 90 ? 4.452 5.837 4.454 1.00 92.19 90 LEU A C 1
ATOM 668 O O . LEU A 1 90 ? 5.192 6.090 3.508 1.00 92.19 90 LEU A O 1
ATOM 672 N N . ALA A 1 91 ? 3.306 6.495 4.657 1.00 92.38 91 ALA A N 1
ATOM 673 C CA . ALA A 1 91 ? 2.846 7.568 3.780 1.00 92.38 91 ALA A CA 1
ATOM 674 C C . ALA A 1 91 ? 3.789 8.778 3.812 1.00 92.38 91 ALA A C 1
ATOM 676 O O . ALA A 1 91 ? 4.168 9.274 2.757 1.00 92.38 91 ALA A O 1
ATOM 677 N N . VAL A 1 92 ? 4.211 9.222 5.000 1.00 95.06 92 VAL A N 1
ATOM 678 C CA . VAL A 1 92 ? 5.149 10.346 5.159 1.00 95.06 92 VAL A CA 1
ATOM 679 C C . VAL A 1 92 ? 6.488 10.023 4.507 1.00 95.06 92 VAL A C 1
ATOM 681 O O . VAL A 1 92 ? 6.975 10.815 3.705 1.00 95.06 92 VAL A O 1
ATOM 684 N N . LEU A 1 93 ? 7.058 8.850 4.794 1.00 94.56 93 LEU A N 1
ATOM 685 C CA . LEU A 1 93 ? 8.320 8.426 4.193 1.00 94.56 93 LEU A CA 1
ATOM 686 C C . LEU A 1 93 ? 8.204 8.338 2.666 1.00 94.56 93 LEU A C 1
ATOM 688 O O . LEU A 1 93 ? 9.059 8.857 1.952 1.00 94.56 93 LEU A O 1
ATOM 692 N N . GLY A 1 94 ? 7.121 7.743 2.165 1.00 89.81 94 GLY A N 1
ATOM 693 C CA . GLY A 1 94 ? 6.850 7.632 0.734 1.00 89.81 94 GLY A CA 1
ATOM 694 C C . GLY A 1 94 ? 6.682 8.987 0.047 1.00 89.81 94 GLY A C 1
ATOM 695 O O . GLY A 1 94 ? 7.217 9.178 -1.037 1.00 89.81 94 GLY A O 1
ATOM 696 N N . ILE A 1 95 ? 6.010 9.950 0.680 1.00 93.12 95 ILE A N 1
ATOM 697 C CA . ILE A 1 95 ? 5.846 11.315 0.155 1.00 93.12 95 ILE A CA 1
ATOM 698 C C . ILE A 1 95 ? 7.179 12.073 0.137 1.00 93.12 95 ILE A C 1
ATOM 700 O O . ILE A 1 95 ? 7.471 12.762 -0.835 1.00 93.12 95 ILE A O 1
ATOM 704 N N . VAL A 1 96 ? 7.997 11.949 1.187 1.00 94.12 96 VAL A N 1
ATOM 705 C CA . VAL A 1 96 ? 9.303 12.626 1.266 1.00 94.12 96 VAL A CA 1
ATOM 706 C C . VAL A 1 96 ? 10.272 12.074 0.221 1.00 94.12 96 VAL A C 1
ATOM 708 O O . VAL A 1 96 ? 10.955 12.845 -0.448 1.00 94.12 96 VAL A O 1
ATOM 711 N N . LEU A 1 97 ? 10.323 10.748 0.061 1.00 89.81 97 LEU A N 1
ATOM 712 C CA . LEU A 1 97 ? 11.218 10.099 -0.900 1.00 89.81 97 LEU A CA 1
ATOM 713 C C . LEU A 1 97 ? 10.698 10.185 -2.343 1.00 89.81 97 LEU A C 1
ATOM 715 O O . LEU A 1 97 ? 11.487 10.276 -3.280 1.00 89.81 97 LEU A O 1
ATOM 719 N N . MET A 1 98 ? 9.378 10.129 -2.532 1.00 87.38 98 MET A N 1
ATOM 720 C CA . MET A 1 98 ? 8.709 10.100 -3.834 1.00 87.38 98 MET A CA 1
ATOM 721 C C . MET A 1 98 ? 7.457 10.998 -3.816 1.00 87.38 98 MET A C 1
ATOM 723 O O . MET A 1 98 ? 6.331 10.502 -3.713 1.00 87.38 98 MET A O 1
ATOM 727 N N . PRO A 1 99 ? 7.612 12.327 -3.947 1.00 82.94 99 PRO A N 1
ATOM 728 C CA . PRO A 1 99 ? 6.505 13.274 -3.774 1.00 82.94 99 PRO A CA 1
ATOM 729 C C . PRO A 1 99 ? 5.400 13.127 -4.827 1.00 82.94 99 PRO A C 1
ATOM 731 O O . PRO A 1 99 ? 4.222 13.323 -4.524 1.00 82.94 99 PRO A O 1
ATOM 734 N N . VAL A 1 100 ? 5.757 12.721 -6.048 1.00 85.00 100 VAL A N 1
ATOM 735 C CA . VAL A 1 100 ? 4.811 12.439 -7.138 1.00 85.00 100 VAL A CA 1
ATOM 736 C C . VAL A 1 100 ? 4.473 10.945 -7.134 1.00 85.00 100 VAL A C 1
ATOM 738 O O . VAL A 1 100 ? 4.982 10.169 -7.940 1.00 85.00 100 VAL A O 1
ATOM 741 N N . SER A 1 101 ? 3.660 10.511 -6.170 1.00 82.31 101 SER A N 1
ATOM 742 C CA . SER A 1 101 ? 3.307 9.097 -5.977 1.00 82.31 101 SER A CA 1
ATOM 743 C C . SER A 1 101 ? 1.898 8.909 -5.406 1.00 82.31 101 SER A C 1
ATOM 745 O O . SER A 1 101 ? 1.229 9.856 -5.004 1.00 82.31 101 SER A O 1
ATOM 747 N N . GLY A 1 102 ? 1.439 7.657 -5.329 1.00 82.94 102 GLY A N 1
ATOM 748 C CA . GLY A 1 102 ? 0.148 7.315 -4.725 1.00 82.94 102 GLY A CA 1
ATOM 749 C C . GLY A 1 102 ? 0.117 7.352 -3.191 1.00 82.94 102 GLY A C 1
ATOM 750 O O . GLY A 1 102 ? -0.954 7.157 -2.619 1.00 82.94 102 GLY A O 1
ATOM 751 N N . PHE A 1 103 ? 1.244 7.599 -2.506 1.00 88.88 103 PHE A N 1
ATOM 752 C CA . PHE A 1 103 ? 1.330 7.526 -1.036 1.00 88.88 103 PHE A CA 1
ATOM 753 C C . PHE A 1 103 ? 0.385 8.504 -0.320 1.00 88.88 103 PHE A C 1
ATOM 755 O O . PHE A 1 103 ? -0.104 8.207 0.771 1.00 88.88 103 PHE A O 1
ATOM 762 N N . TRP A 1 104 ? 0.023 9.611 -0.971 1.00 90.19 104 TRP A N 1
ATOM 763 C CA . TRP A 1 104 ? -1.004 10.544 -0.501 1.00 90.19 104 TRP A CA 1
ATOM 764 C C . TRP A 1 104 ? -2.358 9.871 -0.216 1.00 90.19 104 TRP A C 1
ATOM 766 O O . TRP A 1 104 ? -3.051 10.247 0.730 1.00 90.19 104 TRP A O 1
ATOM 776 N N . LEU A 1 105 ? -2.721 8.829 -0.973 1.00 89.06 105 LEU A N 1
ATOM 777 C CA . LEU A 1 105 ? -3.997 8.112 -0.833 1.00 89.06 105 LEU A CA 1
ATOM 778 C C . LEU A 1 105 ? -4.076 7.240 0.432 1.00 89.06 105 LEU A C 1
ATOM 780 O O . LEU A 1 105 ? -5.164 6.797 0.812 1.00 89.06 105 LEU A O 1
ATOM 784 N N . VAL A 1 106 ? -2.941 7.018 1.103 1.00 89.50 106 VAL A N 1
ATOM 785 C CA . VAL A 1 106 ? -2.841 6.274 2.369 1.00 89.50 106 VAL A CA 1
ATOM 786 C C . VAL A 1 106 ? -3.066 7.189 3.584 1.00 89.50 106 VAL A C 1
ATOM 788 O O . VAL A 1 106 ? -3.388 6.707 4.672 1.00 89.50 106 VAL A O 1
ATOM 791 N N . LEU A 1 107 ? -3.002 8.517 3.423 1.00 91.06 107 LEU A N 1
ATOM 792 C CA . LEU A 1 107 ? -3.239 9.459 4.524 1.00 91.06 107 LEU A CA 1
ATOM 793 C C . LEU A 1 107 ? -4.668 9.386 5.095 1.00 91.06 107 LEU A C 1
ATOM 795 O O . LEU A 1 107 ? -4.793 9.311 6.320 1.00 91.06 107 LEU A O 1
ATOM 799 N N . PRO A 1 108 ? -5.755 9.356 4.290 1.00 90.88 108 PRO A N 1
ATOM 800 C CA . PRO A 1 108 ? -7.110 9.250 4.833 1.00 90.88 108 PRO A CA 1
ATOM 801 C C . PRO A 1 108 ? -7.331 8.044 5.768 1.00 90.88 108 PRO A C 1
ATOM 803 O O . PRO A 1 108 ? -7.811 8.264 6.887 1.00 90.88 108 PRO A O 1
ATOM 806 N N . PRO A 1 109 ? -6.973 6.792 5.399 1.00 89.19 109 PRO A N 1
ATOM 807 C CA . PRO A 1 109 ? -7.136 5.648 6.295 1.00 89.19 109 PRO A CA 1
ATOM 808 C C . PRO A 1 109 ? -6.200 5.717 7.512 1.00 89.19 109 PRO A C 1
ATOM 810 O O . PRO A 1 109 ? -6.631 5.388 8.618 1.00 89.19 109 PRO A O 1
ATOM 813 N N . ALA A 1 110 ? -4.964 6.209 7.356 1.00 90.38 110 ALA A N 1
ATOM 814 C CA . ALA A 1 110 ? -4.028 6.370 8.471 1.00 90.38 110 ALA A CA 1
ATOM 815 C C . ALA A 1 110 ? -4.562 7.349 9.532 1.00 90.38 110 ALA A C 1
ATOM 817 O O . ALA A 1 110 ? -4.645 7.022 10.717 1.00 90.38 110 ALA A O 1
ATOM 818 N N . LEU A 1 111 ? -5.021 8.528 9.104 1.00 90.25 111 LEU A N 1
ATOM 819 C CA . LEU A 1 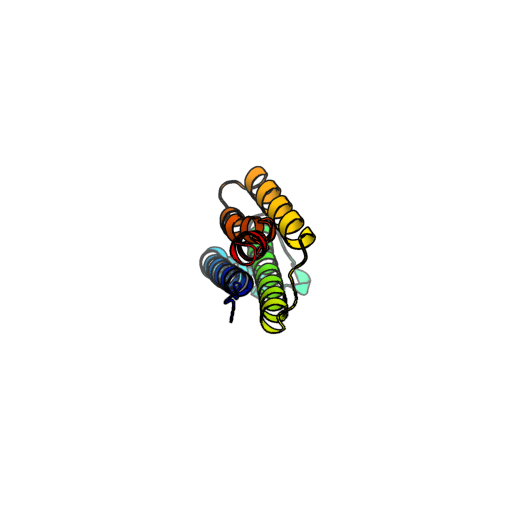111 ? -5.612 9.528 9.995 1.00 90.25 111 LEU A CA 1
ATOM 820 C C . LEU A 1 111 ? -6.914 9.026 10.628 1.00 90.25 111 LEU A C 1
ATOM 822 O O . LEU A 1 111 ? -7.189 9.321 11.790 1.00 90.25 111 LEU A O 1
ATOM 826 N N . ALA A 1 112 ? -7.717 8.251 9.896 1.00 88.50 112 ALA A N 1
ATOM 827 C CA . ALA A 1 112 ? -8.942 7.666 10.428 1.00 88.50 112 ALA A CA 1
ATOM 828 C C . ALA A 1 112 ? -8.686 6.674 11.570 1.00 88.50 112 ALA A C 1
ATOM 830 O O . ALA A 1 112 ? -9.454 6.675 12.533 1.00 88.50 112 ALA A O 1
ATOM 831 N N . LEU A 1 113 ? -7.613 5.881 11.480 1.00 87.44 113 LEU A N 1
ATOM 832 C CA . LEU A 1 113 ? -7.183 4.936 12.517 1.00 87.44 113 LEU A CA 1
ATOM 833 C C . LEU A 1 113 ? -6.602 5.618 13.762 1.00 87.44 113 LEU A C 1
ATOM 835 O O . LEU A 1 113 ? -6.651 5.054 14.853 1.00 87.44 113 LEU A O 1
ATOM 839 N N . LEU A 1 114 ? -6.050 6.823 13.611 1.00 88.88 114 LEU A N 1
ATOM 840 C CA . LEU A 1 114 ? -5.452 7.585 14.712 1.00 88.88 114 LEU A CA 1
ATOM 841 C C . LEU A 1 114 ? -6.460 8.437 15.488 1.00 88.88 114 LEU A C 1
ATOM 843 O O . LEU A 1 114 ? -6.166 8.863 16.608 1.00 88.88 114 LEU A O 1
ATOM 847 N N . ARG A 1 115 ? -7.643 8.692 14.918 1.00 84.25 115 ARG A N 1
ATOM 848 C CA . ARG A 1 115 ? -8.697 9.449 15.597 1.00 84.25 115 ARG A CA 1
ATOM 849 C C . ARG A 1 115 ? -9.204 8.656 16.806 1.00 84.25 115 ARG A C 1
ATOM 851 O O . ARG A 1 115 ? -9.624 7.511 16.630 1.00 84.25 115 ARG A O 1
ATOM 858 N N . 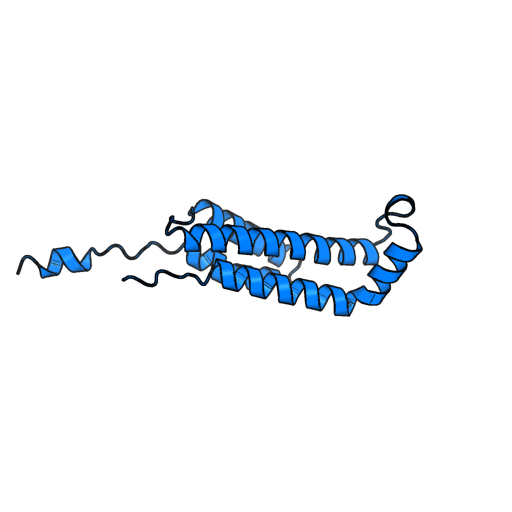PRO A 1 116 ? -9.229 9.254 18.011 1.00 67.12 116 PRO A N 1
ATOM 859 C CA . PRO A 1 116 ? -9.880 8.643 19.159 1.00 67.12 116 PRO A CA 1
ATOM 860 C C . PRO A 1 116 ? -11.322 8.278 18.805 1.00 67.12 116 PRO A C 1
ATOM 862 O O . PRO A 1 116 ? -12.029 9.061 18.157 1.00 67.12 116 PRO A O 1
ATOM 865 N N . ALA A 1 117 ? -11.771 7.096 19.232 1.00 60.66 117 ALA A N 1
ATOM 866 C CA . ALA A 1 117 ? -13.200 6.849 19.300 1.00 60.66 117 ALA A CA 1
ATOM 867 C C . ALA A 1 117 ? -13.775 7.963 20.181 1.00 60.66 117 ALA A C 1
ATOM 869 O O . ALA A 1 117 ? -13.292 8.181 21.289 1.00 60.66 117 ALA A O 1
ATOM 870 N N . ARG A 1 118 ? -14.743 8.727 19.667 1.00 55.84 118 ARG A N 1
ATOM 871 C CA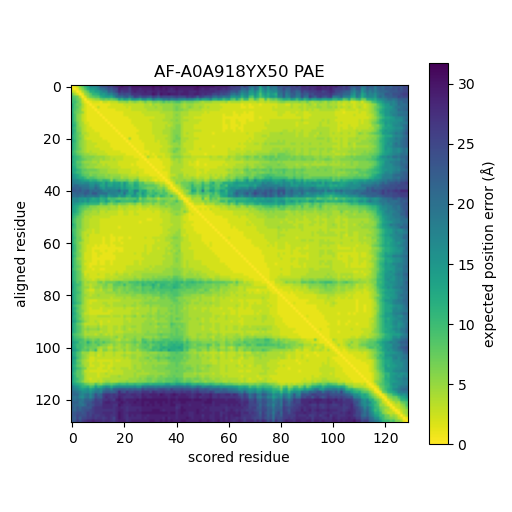 . ARG A 1 118 ? -15.538 9.610 20.519 1.00 55.84 118 ARG A CA 1
ATOM 872 C C . ARG A 1 118 ? -16.333 8.694 21.442 1.00 55.84 118 ARG A C 1
ATOM 874 O O . ARG A 1 118 ? -17.408 8.221 21.070 1.00 55.84 118 ARG A O 1
ATOM 881 N N . ASP A 1 119 ? -15.731 8.341 22.569 1.00 50.75 119 ASP A N 1
ATOM 882 C CA . ASP A 1 119 ? -16.393 7.595 23.620 1.00 50.75 119 ASP A CA 1
ATOM 883 C C . ASP A 1 119 ? -17.568 8.441 24.119 1.00 50.75 119 ASP A C 1
ATOM 885 O O . ASP A 1 119 ? -17.542 9.669 24.078 1.00 50.75 119 ASP A O 1
ATOM 889 N N . GLY A 1 120 ? -18.664 7.773 24.471 1.00 51.25 120 GLY A N 1
ATOM 890 C CA . GLY A 1 120 ? -19.946 8.389 24.806 1.00 51.25 120 GLY A CA 1
ATOM 891 C C . GLY A 1 120 ? -19.958 9.114 26.152 1.00 51.25 120 GLY A C 1
ATOM 892 O O . GLY A 1 120 ? -20.905 8.923 26.911 1.00 51.25 120 GLY A O 1
ATOM 893 N N . THR A 1 121 ? -18.955 9.943 26.439 1.00 51.66 121 THR A N 1
ATOM 894 C CA . THR A 1 121 ? -18.912 10.841 27.603 1.00 51.66 121 THR A CA 1
ATOM 895 C C . THR A 1 121 ? -20.087 11.826 27.626 1.00 51.66 121 THR A C 1
ATOM 897 O O . THR A 1 121 ? -20.484 12.262 28.699 1.00 51.66 121 THR A O 1
ATOM 900 N N . ASP A 1 122 ? -20.758 12.053 26.492 1.00 50.84 122 ASP A N 1
ATOM 901 C CA . ASP A 1 122 ? -22.003 12.833 26.418 1.00 50.84 122 ASP A CA 1
ATOM 902 C C . ASP A 1 122 ? -23.257 12.105 26.937 1.00 50.84 122 ASP A C 1
ATOM 904 O O . ASP A 1 122 ? -24.286 12.747 27.144 1.00 50.84 122 ASP A O 1
ATOM 908 N N . ARG A 1 123 ? -23.231 10.774 27.119 1.00 51.84 123 ARG A N 1
ATOM 909 C CA . ARG A 1 123 ? -24.410 10.035 27.619 1.00 51.84 123 ARG A CA 1
ATOM 910 C C . ARG A 1 123 ? -24.505 10.025 29.137 1.00 51.84 123 ARG A C 1
ATOM 912 O O . ARG A 1 123 ? -25.612 10.123 29.646 1.00 51.84 123 ARG A O 1
ATOM 919 N N . ALA A 1 124 ? -23.374 9.976 29.840 1.00 55.03 124 ALA A N 1
ATOM 920 C CA . ALA A 1 124 ? -23.357 10.036 31.302 1.00 55.03 124 ALA A CA 1
ATOM 921 C C . ALA A 1 124 ? -23.770 11.425 31.830 1.00 55.03 124 ALA A C 1
ATOM 923 O O . ALA A 1 124 ? -24.410 11.518 32.870 1.00 55.03 124 ALA A O 1
ATOM 924 N N . ALA A 1 125 ? -23.490 12.494 31.076 1.00 56.75 125 ALA A N 1
ATOM 925 C CA . ALA A 1 125 ? -23.894 13.858 31.426 1.00 56.75 125 ALA A CA 1
ATOM 926 C C . ALA A 1 125 ? -25.395 14.155 31.200 1.00 56.75 125 ALA A C 1
ATOM 928 O O . ALA A 1 125 ? -25.887 15.170 31.676 1.00 56.75 125 ALA A O 1
ATOM 929 N N . ARG A 1 126 ? -26.133 13.295 30.475 1.00 55.84 126 ARG A N 1
ATOM 930 C CA . ARG A 1 126 ? -27.565 13.488 30.148 1.00 55.84 126 ARG A CA 1
ATOM 931 C C . ARG A 1 126 ? -28.520 12.579 30.925 1.00 55.84 126 ARG A C 1
ATOM 933 O O . ARG A 1 126 ? -29.724 12.731 30.781 1.00 55.84 126 ARG A O 1
ATOM 940 N N . SER A 1 127 ? -28.006 11.626 31.703 1.00 59.59 127 SER A N 1
ATOM 941 C CA . SER A 1 127 ? -28.814 10.707 32.523 1.00 59.59 127 SER A CA 1
ATOM 942 C C . SER A 1 127 ? -28.797 11.045 34.018 1.00 59.59 127 SER A C 1
ATOM 944 O O . SER A 1 127 ? -29.292 10.258 34.815 1.00 59.59 127 SER A O 1
ATOM 946 N N . GLY A 1 128 ? -28.178 12.166 34.398 1.00 58.12 128 GLY A N 1
ATOM 947 C CA . GLY A 1 128 ? -28.081 12.647 35.781 1.00 58.12 128 GLY A CA 1
ATOM 948 C C . GLY A 1 128 ? -28.714 14.024 36.000 1.00 58.12 128 GLY A C 1
ATOM 949 O O . GLY A 1 128 ? -28.272 14.732 36.899 1.00 58.12 128 GLY A O 1
ATOM 950 N N . GLY A 1 129 ? -29.673 14.416 35.155 1.00 47.97 129 GLY A N 1
ATOM 951 C CA . GLY A 1 129 ? -30.452 15.653 35.274 1.00 47.97 129 GLY A CA 1
ATOM 952 C C . GLY A 1 129 ? -31.934 15.354 35.397 1.00 47.97 129 GLY A C 1
ATOM 953 O O . GLY A 1 129 ? -32.376 14.407 34.707 1.00 47.97 129 GLY A O 1
#

Mean predicted aligned error: 8.22 Å

Organism: NCBI:txid1169913

Sequence (129 aa):
MRDMKRWIGRWLVAVAVLHTGVALALFGNTYRTMWSDGIWGAGVRGAGHSAAAWFLLFGILALAAGLAVSAVERSGARLPRSLGVALLGLAVLGIVLMPVSGFWLVLPPALALLRPARDGTDRAARSGG

Foldseek 3Di:
DPPPDLPLLVLLQVLLVVLLVVLCVVCVVVVVCCVVVDCVPPNQDDDSSVVSVCSNVVSVVSNVVSVVVSVCVVVVHQDDLVVLVVLVVQLVVCCVVPVPDSSVSSNVSSVSSNDDDPPPPVVVVPVPD